Protein AF-A0A662Q3U0-F1 (afdb_monomer)

Structure (mmCIF, N/CA/C/O backbone):
data_AF-A0A662Q3U0-F1
#
_entry.id   AF-A0A662Q3U0-F1
#
loop_
_atom_site.group_PDB
_atom_site.id
_atom_site.type_symbol
_atom_site.label_atom_id
_atom_site.label_alt_id
_atom_site.label_comp_id
_atom_site.label_asym_id
_atom_site.label_entity_id
_atom_site.label_seq_id
_atom_site.pdbx_PDB_ins_code
_atom_site.Cartn_x
_atom_site.Cartn_y
_atom_site.Cartn_z
_atom_site.occupancy
_atom_site.B_iso_or_equiv
_atom_site.auth_seq_id
_atom_site.auth_comp_id
_atom_site.auth_asym_id
_atom_site.auth_atom_id
_atom_site.pdbx_PDB_model_num
ATOM 1 N N . MET A 1 1 ? -2.321 -13.444 2.769 1.00 88.06 1 MET A N 1
ATOM 2 C CA . MET A 1 1 ? -1.306 -12.446 3.189 1.00 88.06 1 MET A CA 1
ATOM 3 C C . MET A 1 1 ? -1.902 -11.300 4.005 1.00 88.06 1 MET A C 1
ATOM 5 O O . MET A 1 1 ? -1.479 -11.155 5.141 1.00 88.06 1 MET A O 1
ATOM 9 N N . LEU A 1 2 ? -2.850 -10.498 3.483 1.00 90.69 2 LEU A N 1
ATOM 10 C CA . LEU A 1 2 ? -3.422 -9.372 4.250 1.00 90.69 2 LEU A CA 1
ATOM 11 C C . LEU A 1 2 ? -4.003 -9.826 5.596 1.00 90.69 2 LEU A C 1
ATOM 13 O O . LEU A 1 2 ? -3.645 -9.254 6.617 1.00 90.69 2 LEU A O 1
ATOM 17 N N . GLN A 1 3 ? -4.827 -10.879 5.586 1.00 92.12 3 GLN A N 1
ATOM 18 C CA . GLN A 1 3 ? -5.415 -11.454 6.797 1.00 92.12 3 GLN A CA 1
ATOM 19 C C . GLN A 1 3 ? -4.360 -11.721 7.881 1.00 92.12 3 GLN A C 1
ATOM 21 O O . GLN A 1 3 ? -4.428 -11.142 8.958 1.00 92.12 3 GLN A O 1
ATOM 26 N N . THR A 1 4 ? -3.331 -12.501 7.544 1.00 93.88 4 THR A N 1
ATOM 27 C CA . THR A 1 4 ? -2.223 -12.839 8.447 1.00 93.88 4 THR A CA 1
ATOM 28 C C . THR A 1 4 ? -1.531 -11.599 9.011 1.00 93.88 4 THR A C 1
ATOM 30 O O . THR A 1 4 ? -1.272 -11.523 10.205 1.00 93.88 4 THR A O 1
ATOM 33 N N . LEU A 1 5 ? -1.246 -10.598 8.172 1.00 94.88 5 LEU A N 1
ATOM 34 C CA . LEU A 1 5 ? -0.568 -9.379 8.620 1.00 94.88 5 LEU A CA 1
ATOM 35 C C . LEU A 1 5 ? -1.458 -8.502 9.511 1.00 94.88 5 LEU A C 1
ATOM 37 O O . LEU A 1 5 ? -0.949 -7.848 10.419 1.00 94.88 5 LEU A O 1
ATOM 41 N N . CYS A 1 6 ? -2.771 -8.475 9.270 1.00 93.06 6 CYS A N 1
ATOM 42 C CA . CYS A 1 6 ? -3.725 -7.796 10.144 1.00 93.06 6 CYS A CA 1
ATOM 43 C C . CYS A 1 6 ? -3.831 -8.490 11.504 1.00 93.06 6 CYS A C 1
ATOM 45 O O . CYS A 1 6 ? -3.759 -7.813 12.526 1.00 93.06 6 CYS A O 1
ATOM 47 N N . GLU A 1 7 ? -3.935 -9.819 11.521 1.00 92.69 7 GLU A N 1
ATOM 48 C CA . GLU A 1 7 ? -3.970 -10.622 12.748 1.00 92.69 7 GLU A CA 1
ATOM 49 C C . GLU A 1 7 ? -2.694 -10.426 13.581 1.00 92.69 7 GLU A C 1
ATOM 51 O O . GLU A 1 7 ? -2.779 -10.096 14.763 1.00 92.69 7 GLU A O 1
ATOM 56 N N . GLU A 1 8 ? -1.510 -10.509 12.962 1.00 93.38 8 GLU A N 1
ATOM 57 C CA . GLU A 1 8 ? -0.225 -10.229 13.625 1.00 93.38 8 GLU A CA 1
ATOM 58 C C . GLU A 1 8 ? -0.145 -8.798 14.182 1.00 93.38 8 GLU A C 1
ATOM 60 O O . GLU A 1 8 ? 0.508 -8.549 15.196 1.00 93.38 8 GLU A O 1
ATOM 65 N N . ALA A 1 9 ? -0.811 -7.847 13.525 1.00 91.75 9 ALA A N 1
ATOM 66 C CA . ALA A 1 9 ? -0.893 -6.465 13.967 1.00 91.75 9 ALA A CA 1
ATOM 67 C C . ALA A 1 9 ? -2.006 -6.200 14.990 1.00 91.75 9 ALA A C 1
ATOM 69 O O . ALA A 1 9 ? -2.175 -5.054 15.412 1.00 91.75 9 ALA A O 1
ATOM 70 N N . GLY A 1 10 ? -2.784 -7.211 15.384 1.00 92.31 10 GLY A N 1
ATOM 71 C CA . GLY A 1 10 ? -3.954 -7.023 16.240 1.00 92.31 10 GLY A CA 1
ATOM 72 C C . GLY A 1 10 ? -4.970 -6.047 15.637 1.00 92.31 10 GLY A C 1
ATOM 73 O O . GLY A 1 10 ? -5.631 -5.317 16.375 1.00 92.31 10 GLY A O 1
ATOM 74 N N . LEU A 1 11 ? -5.040 -5.967 14.304 1.00 92.94 11 LEU A N 1
ATOM 75 C CA . LEU A 1 11 ? -6.007 -5.167 13.558 1.00 92.94 11 LEU A CA 1
ATOM 76 C C . LEU A 1 11 ? -7.244 -6.033 13.268 1.00 92.94 11 LEU A C 1
ATOM 78 O O . LEU A 1 11 ? -7.131 -6.983 12.490 1.00 92.94 11 LEU A O 1
ATOM 82 N N . PRO A 1 12 ? -8.416 -5.715 13.848 1.00 91.31 12 PRO A N 1
ATOM 83 C CA . PRO A 1 12 ? -9.635 -6.488 13.627 1.00 91.31 12 PRO A CA 1
ATOM 84 C C . PRO A 1 12 ? -10.109 -6.344 12.174 1.00 91.31 12 PRO A C 1
ATOM 86 O O . PRO A 1 12 ? -10.496 -5.257 11.738 1.00 91.31 12 PRO A O 1
ATOM 89 N N . LEU A 1 13 ? -10.034 -7.444 11.417 1.00 89.81 13 LEU A N 1
ATOM 90 C CA . LEU A 1 13 ? -10.350 -7.501 9.984 1.00 89.81 13 LEU A CA 1
ATOM 91 C C . LEU A 1 13 ? -11.810 -7.160 9.683 1.00 89.81 13 LEU A C 1
ATOM 93 O O . LEU A 1 13 ? -12.085 -6.415 8.745 1.00 89.81 13 LEU A O 1
ATOM 97 N N . ASP A 1 14 ? -12.720 -7.664 10.511 1.00 92.00 14 ASP A N 1
ATOM 98 C CA . ASP A 1 14 ? -14.167 -7.452 10.436 1.00 92.00 14 ASP A CA 1
ATOM 99 C C . ASP A 1 14 ? -14.563 -5.974 10.577 1.00 92.00 14 ASP A C 1
ATOM 101 O O . ASP A 1 14 ? -15.621 -5.568 10.106 1.00 92.00 14 ASP A O 1
ATOM 105 N N . LYS A 1 15 ? -13.688 -5.151 11.166 1.00 93.56 15 LYS A N 1
ATOM 106 C CA . LYS A 1 15 ? -13.907 -3.716 11.381 1.00 93.56 15 LYS A CA 1
ATOM 107 C C . LYS A 1 15 ? -13.204 -2.802 10.382 1.00 93.56 15 LYS A C 1
ATOM 109 O O . LYS A 1 15 ? -13.423 -1.588 10.399 1.00 93.56 15 LYS A O 1
ATOM 114 N N . LEU A 1 16 ? -12.358 -3.340 9.500 1.00 91.62 16 LEU A N 1
ATOM 115 C CA . LEU A 1 16 ? -11.556 -2.510 8.597 1.00 91.62 16 LEU A CA 1
ATOM 116 C C . LEU A 1 16 ? -12.409 -1.655 7.663 1.00 91.62 16 LEU A C 1
ATOM 118 O O . LEU A 1 16 ? -12.071 -0.493 7.435 1.00 91.62 16 LEU A O 1
ATOM 122 N N . GLU A 1 17 ? -13.509 -2.199 7.142 1.00 93.75 17 GLU A N 1
ATOM 123 C CA . GLU A 1 17 ? -14.420 -1.439 6.286 1.00 93.75 17 GLU A CA 1
ATOM 124 C C . GLU A 1 17 ? -15.062 -0.279 7.047 1.00 93.75 17 GLU A C 1
ATOM 126 O O . GLU A 1 17 ? -15.026 0.864 6.582 1.00 93.75 17 GLU A O 1
ATOM 131 N N . ASP A 1 18 ? -15.586 -0.536 8.244 1.00 94.88 18 ASP A N 1
ATOM 132 C CA . ASP A 1 18 ? -16.241 0.496 9.044 1.00 94.88 18 ASP A CA 1
ATOM 133 C C . ASP A 1 18 ? -15.286 1.648 9.361 1.00 94.88 18 ASP A C 1
ATOM 135 O O . ASP A 1 18 ? -15.656 2.819 9.214 1.00 94.88 18 ASP A O 1
ATOM 139 N N . TYR A 1 19 ? -14.027 1.339 9.679 1.00 94.25 19 TYR A N 1
ATOM 140 C CA . TYR A 1 19 ? -12.995 2.350 9.899 1.00 94.25 19 TYR A CA 1
ATOM 141 C C . TYR A 1 19 ? -12.606 3.078 8.6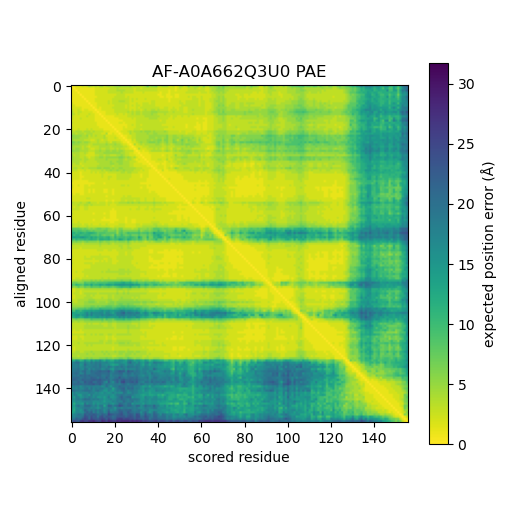10 1.00 94.25 19 TYR A C 1
ATOM 143 O O . TYR A 1 19 ? -12.525 4.309 8.586 1.00 94.25 19 TYR A O 1
ATOM 151 N N . ALA A 1 20 ? -12.388 2.350 7.512 1.00 92.19 20 ALA A N 1
ATOM 152 C CA . ALA A 1 20 ? -12.010 2.927 6.225 1.00 92.19 20 ALA A CA 1
ATOM 153 C C . ALA A 1 20 ? -13.046 3.948 5.741 1.00 92.19 20 ALA A C 1
ATOM 155 O O . ALA A 1 20 ? -12.701 5.053 5.300 1.00 92.19 20 ALA A O 1
ATOM 156 N N . PHE A 1 21 ? -14.326 3.595 5.840 1.00 93.31 21 PHE A N 1
ATOM 157 C CA . PHE A 1 21 ? -15.437 4.419 5.378 1.00 93.31 21 PHE A CA 1
ATOM 158 C C . PHE A 1 21 ? -15.941 5.413 6.431 1.00 93.31 21 PHE A C 1
ATOM 160 O O . PHE A 1 21 ? -16.743 6.278 6.087 1.00 93.31 21 PHE A O 1
ATOM 167 N N . GLY A 1 22 ? -15.407 5.375 7.655 1.00 89.88 22 GLY A N 1
ATOM 168 C CA . GLY A 1 22 ? -15.759 6.303 8.731 1.00 89.88 22 GLY A CA 1
ATOM 169 C C . GLY A 1 22 ? -17.144 6.054 9.329 1.00 89.88 22 GLY A C 1
ATOM 170 O O . GLY A 1 22 ? -17.725 6.979 9.890 1.00 89.88 22 GLY A O 1
ATOM 171 N N . ARG A 1 23 ? -17.672 4.832 9.190 1.00 92.50 23 ARG A N 1
ATOM 172 C CA . ARG A 1 23 ? -18.905 4.387 9.858 1.00 92.50 23 ARG A CA 1
ATOM 173 C C . ARG A 1 23 ? -18.671 4.225 11.358 1.00 92.50 23 ARG A C 1
ATOM 175 O O . ARG A 1 23 ? -19.520 4.597 12.157 1.00 92.50 23 ARG A O 1
ATOM 182 N N . GLU A 1 24 ? -17.480 3.754 11.720 1.00 90.44 24 GLU A N 1
ATOM 183 C CA . GLU A 1 24 ? -16.994 3.692 13.094 1.00 90.44 24 GLU A CA 1
ATOM 184 C C . GLU A 1 24 ? -15.652 4.419 13.211 1.00 90.44 24 GLU A C 1
ATOM 186 O O . GLU A 1 24 ? -14.852 4.487 12.272 1.00 90.44 24 GLU A O 1
ATOM 191 N N . LYS A 1 25 ? -15.382 4.970 14.394 1.00 87.25 25 LYS A N 1
ATOM 192 C CA . LYS A 1 25 ? -14.067 5.523 14.713 1.00 87.25 25 LYS A CA 1
ATOM 193 C C . LYS A 1 25 ? -13.201 4.403 15.271 1.00 87.25 25 LYS A C 1
ATOM 195 O O . LYS A 1 25 ? -13.568 3.839 16.294 1.00 87.25 25 LYS A O 1
ATOM 200 N N . ASN A 1 26 ? -12.029 4.159 14.684 1.00 90.00 26 ASN A N 1
ATOM 201 C CA . ASN A 1 26 ? -11.050 3.275 15.313 1.00 90.00 26 ASN A CA 1
ATOM 202 C C . ASN A 1 26 ? -10.561 3.917 16.633 1.00 90.00 26 ASN A C 1
ATOM 204 O O . ASN A 1 26 ? -9.961 5.001 16.589 1.00 90.00 26 ASN A O 1
ATOM 208 N N . PRO A 1 27 ? -10.834 3.309 17.805 1.00 86.56 27 PRO A N 1
ATOM 209 C CA . PRO A 1 27 ? -10.424 3.868 19.090 1.00 86.56 27 PRO A CA 1
ATOM 210 C C . PRO A 1 27 ? -8.917 3.711 19.345 1.00 86.56 27 PRO A C 1
ATOM 212 O O . PRO A 1 27 ? -8.362 4.445 20.164 1.00 86.56 27 PRO A O 1
ATOM 215 N N . ILE A 1 28 ? -8.249 2.793 18.640 1.00 88.62 28 ILE A N 1
ATOM 216 C CA . ILE A 1 28 ? -6.840 2.449 18.830 1.00 88.62 28 ILE A CA 1
ATOM 217 C C . ILE A 1 28 ? -5.996 3.101 17.734 1.00 88.62 28 ILE A C 1
ATOM 219 O O . ILE A 1 28 ? -6.288 3.017 16.541 1.00 88.62 28 ILE A O 1
ATOM 223 N N . ARG A 1 29 ? -4.894 3.737 18.141 1.00 87.69 29 ARG A N 1
ATOM 224 C CA . ARG A 1 29 ? -3.867 4.206 17.207 1.00 87.69 29 ARG A CA 1
ATOM 225 C C . ARG A 1 29 ? -2.836 3.116 16.980 1.00 87.69 29 ARG A C 1
ATOM 227 O O . ARG A 1 29 ? -2.066 2.786 17.878 1.00 87.69 29 ARG A O 1
ATOM 234 N N . TYR A 1 30 ? -2.747 2.640 15.746 1.00 88.81 30 TYR A N 1
ATOM 235 C CA . TYR A 1 30 ? -1.746 1.660 15.328 1.00 88.81 30 TYR A CA 1
ATOM 236 C C . TYR A 1 30 ? -0.464 2.364 14.867 1.00 88.81 30 TYR A C 1
ATOM 238 O O . TYR A 1 30 ? 0.037 2.156 13.762 1.00 88.81 30 TYR A O 1
ATOM 246 N N . GLU A 1 31 ? 0.072 3.245 15.718 1.00 83.38 31 GLU A N 1
ATOM 247 C CA . GLU A 1 31 ? 1.197 4.112 15.349 1.00 83.38 31 GLU A CA 1
ATOM 248 C C . GLU A 1 31 ? 2.494 3.360 15.094 1.00 83.38 31 GLU A C 1
ATOM 250 O O . GLU A 1 31 ? 3.306 3.751 14.249 1.00 83.38 31 GLU A O 1
ATOM 255 N N . TRP A 1 32 ? 2.663 2.236 15.776 1.00 85.75 32 TRP A N 1
ATOM 256 C CA . TRP A 1 32 ? 3.797 1.360 15.567 1.00 85.75 32 TRP A CA 1
ATOM 257 C C . TRP A 1 32 ? 3.814 0.788 14.139 1.00 85.75 32 TRP A C 1
ATOM 259 O O . TRP A 1 32 ? 4.900 0.706 13.571 1.00 85.75 32 TRP A O 1
ATOM 269 N N . VAL A 1 33 ? 2.656 0.488 13.522 1.00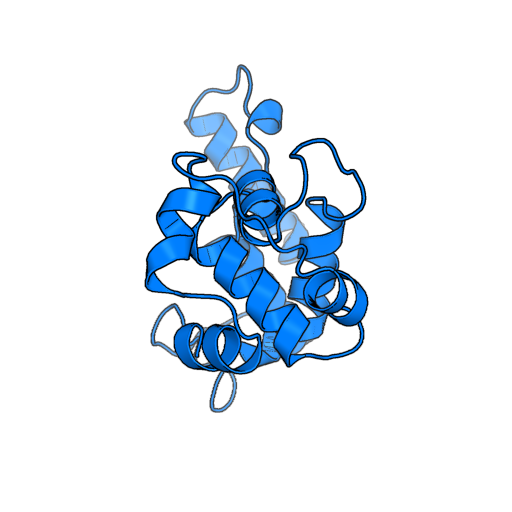 87.81 33 VAL A N 1
ATOM 270 C CA . VAL A 1 33 ? 2.575 0.009 12.125 1.00 87.81 33 VAL A CA 1
ATOM 271 C C . VAL A 1 33 ? 3.182 1.061 11.208 1.00 87.81 33 VAL A C 1
ATOM 273 O O . VAL A 1 33 ? 4.108 0.793 10.448 1.00 87.81 33 VAL A O 1
ATOM 276 N N . ALA A 1 34 ? 2.716 2.298 11.345 1.00 83.12 34 ALA A N 1
ATOM 277 C CA . ALA A 1 34 ? 3.113 3.381 10.464 1.00 83.12 34 ALA A CA 1
ATOM 278 C C . ALA A 1 34 ? 4.558 3.859 10.708 1.00 83.12 34 ALA A C 1
ATOM 280 O O . ALA A 1 34 ? 5.256 4.256 9.775 1.00 83.12 34 ALA A O 1
ATOM 281 N N . THR A 1 35 ? 5.030 3.801 11.956 1.00 85.56 35 THR A N 1
ATOM 282 C CA . THR A 1 35 ? 6.403 4.180 12.329 1.00 85.56 35 THR A CA 1
ATOM 283 C C . THR A 1 35 ? 7.424 3.133 11.889 1.00 85.56 35 THR A C 1
ATOM 285 O O . THR A 1 35 ? 8.520 3.487 11.451 1.00 85.56 35 THR A O 1
ATOM 288 N N . LYS A 1 36 ? 7.069 1.845 11.967 1.00 91.12 36 LYS A N 1
ATOM 289 C CA . LYS A 1 36 ? 7.951 0.734 11.591 1.00 91.12 36 LYS A CA 1
ATOM 290 C C . LYS A 1 36 ? 7.900 0.392 10.110 1.00 91.12 36 LYS A C 1
ATOM 292 O O . LYS A 1 36 ? 8.837 -0.232 9.633 1.00 91.12 36 LYS A O 1
ATOM 297 N N . ALA A 1 37 ? 6.893 0.853 9.368 1.00 91.81 37 ALA A N 1
ATOM 298 C CA . ALA A 1 37 ? 6.683 0.486 7.969 1.00 91.81 37 ALA A CA 1
ATOM 299 C C . ALA A 1 37 ? 7.911 0.640 7.058 1.00 91.81 37 ALA A C 1
ATOM 301 O O . ALA A 1 37 ? 8.072 -0.174 6.168 1.00 91.81 37 ALA A O 1
ATOM 302 N N . LYS A 1 38 ? 8.792 1.630 7.276 1.00 91.38 38 LYS A N 1
ATOM 303 C CA . LYS A 1 38 ? 10.031 1.803 6.481 1.00 91.38 38 LYS A CA 1
ATOM 304 C C . LYS A 1 38 ? 11.188 0.878 6.882 1.00 91.38 38 LYS A C 1
ATOM 306 O O . LYS A 1 38 ? 12.193 0.810 6.182 1.00 91.38 38 LYS A O 1
ATOM 311 N N . ARG A 1 39 ? 11.118 0.262 8.061 1.00 92.62 39 ARG A N 1
ATOM 312 C CA . ARG A 1 39 ? 12.202 -0.541 8.655 1.00 92.62 39 ARG A CA 1
ATOM 313 C C . AR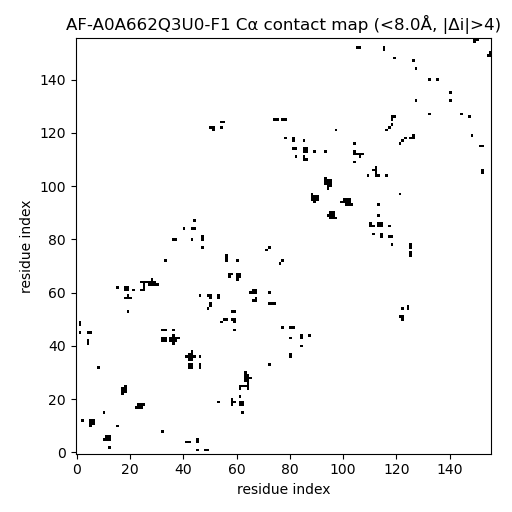G A 1 39 ? 11.841 -2.019 8.725 1.00 92.62 39 ARG A C 1
ATOM 315 O O . ARG A 1 39 ? 12.723 -2.862 8.637 1.00 92.62 39 ARG A O 1
ATOM 322 N N . GLU A 1 40 ? 10.558 -2.329 8.852 1.00 95.31 40 GLU A N 1
ATOM 323 C CA . GLU A 1 40 ? 10.039 -3.681 8.990 1.00 95.31 40 GLU A CA 1
ATOM 324 C C . GLU A 1 40 ? 9.082 -3.987 7.833 1.00 95.31 40 GLU A C 1
ATOM 326 O O . GLU A 1 40 ? 8.050 -3.336 7.646 1.00 95.31 40 GLU A O 1
ATOM 331 N N . TRP A 1 41 ? 9.442 -4.997 7.038 1.00 95.38 41 TRP A N 1
ATOM 332 C CA . TRP A 1 41 ? 8.741 -5.303 5.792 1.00 95.38 41 TRP A CA 1
ATOM 333 C C . TRP A 1 41 ? 7.280 -5.694 6.015 1.00 95.38 41 TRP A C 1
ATOM 335 O O . TRP A 1 41 ? 6.444 -5.353 5.188 1.00 95.38 41 TRP A O 1
ATOM 345 N N . LYS A 1 42 ? 6.947 -6.369 7.125 1.00 96.44 42 LYS A N 1
ATOM 346 C CA . LYS A 1 42 ? 5.576 -6.811 7.420 1.00 96.44 42 LYS A CA 1
ATOM 347 C C . LYS A 1 42 ? 4.619 -5.627 7.514 1.00 96.44 42 LYS A C 1
ATOM 349 O O . LYS A 1 42 ? 3.551 -5.644 6.917 1.00 96.44 42 LYS A O 1
ATOM 354 N N . GLN A 1 43 ? 5.031 -4.569 8.202 1.00 95.56 43 GLN A N 1
ATOM 355 C CA . GLN A 1 43 ? 4.255 -3.350 8.392 1.00 95.56 43 GLN A CA 1
ATOM 356 C C . GLN A 1 43 ? 4.222 -2.520 7.108 1.00 95.56 43 GLN A C 1
ATOM 358 O O . GLN A 1 43 ? 3.175 -1.972 6.771 1.00 95.56 43 GLN A O 1
ATOM 363 N N . GLY A 1 44 ? 5.330 -2.470 6.361 1.00 95.69 44 GLY A N 1
ATOM 364 C CA . GLY A 1 44 ? 5.363 -1.842 5.038 1.00 95.69 44 GLY A CA 1
ATOM 365 C C . GLY A 1 44 ? 4.390 -2.506 4.060 1.00 95.69 44 GLY A C 1
ATOM 366 O O . GLY A 1 44 ? 3.536 -1.834 3.481 1.00 95.69 44 GLY A O 1
ATOM 367 N N . VAL A 1 45 ? 4.454 -3.834 3.941 1.00 97.25 45 VAL A N 1
ATOM 368 C CA . VAL A 1 45 ? 3.558 -4.644 3.102 1.00 97.25 45 VAL A CA 1
ATOM 369 C C . VAL A 1 45 ? 2.114 -4.553 3.585 1.00 97.25 45 VAL A C 1
ATOM 371 O O . VAL A 1 45 ? 1.223 -4.387 2.759 1.00 97.25 45 VAL A O 1
ATOM 374 N N . LEU A 1 46 ? 1.862 -4.577 4.896 1.00 97.19 46 LEU A N 1
ATOM 375 C CA . LEU A 1 46 ? 0.525 -4.370 5.455 1.00 97.19 46 LEU A CA 1
ATOM 376 C C . LEU A 1 46 ? -0.057 -3.021 5.018 1.00 97.19 46 LEU A C 1
ATOM 378 O O . LEU A 1 46 ? -1.176 -2.976 4.516 1.00 97.19 46 LEU A O 1
ATOM 382 N N . MET A 1 47 ? 0.699 -1.926 5.148 1.00 95.75 47 MET A N 1
ATOM 383 C CA . MET A 1 47 ? 0.239 -0.606 4.708 1.00 95.75 47 MET A CA 1
ATOM 384 C C . MET A 1 47 ? -0.063 -0.570 3.207 1.00 95.75 47 MET A C 1
ATOM 386 O O . MET A 1 47 ? -1.067 0.018 2.804 1.00 95.75 47 MET A O 1
ATOM 390 N N . LEU A 1 48 ? 0.777 -1.203 2.385 1.00 97.44 48 LEU A N 1
ATOM 391 C CA . LEU A 1 48 ? 0.558 -1.304 0.943 1.00 97.44 48 LEU A CA 1
ATOM 392 C C . LEU A 1 48 ? -0.682 -2.143 0.620 1.00 97.44 48 LEU A C 1
ATOM 394 O O . LEU A 1 48 ? -1.505 -1.708 -0.170 1.00 97.44 48 LEU A O 1
ATOM 398 N N . LEU A 1 49 ? -0.896 -3.283 1.273 1.00 97.00 49 LEU A N 1
ATOM 399 C CA . LEU A 1 49 ? -2.107 -4.081 1.070 1.00 97.00 49 LEU A CA 1
ATOM 400 C C . LEU A 1 49 ? -3.363 -3.317 1.493 1.00 97.00 49 LEU A C 1
ATOM 402 O O . LEU A 1 49 ? -4.323 -3.266 0.733 1.00 97.00 49 LEU A O 1
ATOM 406 N N . LEU A 1 50 ? -3.350 -2.639 2.643 1.00 95.88 50 LEU A N 1
ATOM 407 C CA . LEU A 1 50 ? -4.460 -1.763 3.033 1.00 95.88 50 LEU A CA 1
ATOM 408 C C . LEU A 1 50 ? -4.707 -0.678 1.972 1.00 95.88 50 LEU A C 1
ATOM 410 O O . LEU A 1 50 ? -5.852 -0.375 1.643 1.00 95.88 50 LEU A O 1
ATOM 414 N N . LEU A 1 51 ? -3.650 -0.105 1.392 1.00 95.75 51 LEU A N 1
ATOM 415 C CA . LEU A 1 51 ? -3.800 0.853 0.301 1.00 95.75 51 LEU A CA 1
ATOM 416 C C . LEU A 1 51 ? -4.375 0.216 -0.972 1.00 95.75 51 LEU A C 1
ATOM 418 O O . LEU A 1 51 ? -5.171 0.873 -1.637 1.00 95.75 51 LEU A O 1
ATOM 422 N N . TYR A 1 52 ? -3.992 -1.014 -1.309 1.00 95.38 52 TYR A N 1
ATOM 423 C CA . TYR A 1 52 ? -4.515 -1.751 -2.461 1.00 95.38 52 TYR A CA 1
ATOM 424 C C . TYR A 1 52 ? -6.024 -1.989 -2.323 1.00 95.38 52 TYR A C 1
ATOM 426 O O . TYR A 1 52 ? -6.790 -1.590 -3.192 1.00 95.38 52 TYR A O 1
ATOM 434 N N . PHE A 1 53 ? -6.467 -2.541 -1.189 1.00 93.19 53 PHE A N 1
ATOM 435 C CA . PHE A 1 53 ? -7.880 -2.872 -0.972 1.00 93.19 53 PHE A CA 1
ATOM 436 C C . PHE A 1 53 ? -8.776 -1.639 -0.811 1.00 93.19 53 PHE A C 1
ATOM 438 O O . PHE A 1 53 ? -9.911 -1.629 -1.282 1.00 93.19 53 PHE A O 1
ATOM 445 N N . PHE A 1 54 ? -8.289 -0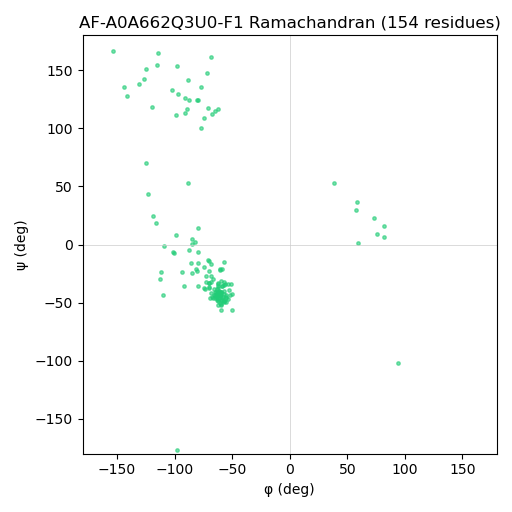.583 -0.152 1.00 93.25 54 PHE A N 1
ATOM 446 C CA . PHE A 1 54 ? -9.109 0.597 0.134 1.00 93.25 54 PHE A CA 1
ATOM 447 C C . PHE A 1 54 ? -8.869 1.769 -0.822 1.00 93.25 54 PHE A C 1
ATOM 449 O O . PHE A 1 54 ? -9.599 2.761 -0.745 1.00 93.25 54 PHE A O 1
ATOM 456 N N . ASP A 1 55 ? -7.876 1.690 -1.710 1.00 90.12 55 ASP A N 1
ATOM 457 C CA . ASP A 1 55 ? -7.590 2.617 -2.821 1.00 90.12 55 ASP A CA 1
ATOM 458 C C . ASP A 1 55 ? -7.312 4.088 -2.421 1.00 90.12 55 ASP A C 1
ATOM 460 O O . ASP A 1 55 ? -7.067 4.971 -3.241 1.00 90.12 55 ASP A O 1
ATOM 464 N N . LYS A 1 56 ? -7.324 4.422 -1.125 1.00 89.38 56 LYS A N 1
ATOM 465 C CA . LYS A 1 56 ? -7.118 5.800 -0.659 1.00 89.38 56 LYS A CA 1
ATOM 466 C C . LYS A 1 56 ? -6.282 5.859 0.598 1.00 89.38 56 LYS A C 1
ATOM 468 O O . LYS A 1 56 ? -6.663 5.344 1.644 1.00 89.38 56 LYS A O 1
ATOM 473 N N . VAL A 1 57 ? -5.234 6.673 0.530 1.00 90.94 57 VAL A N 1
ATOM 474 C CA . VAL A 1 57 ? -4.371 7.030 1.662 1.00 90.94 57 VAL A CA 1
ATOM 475 C C . VAL A 1 57 ? -5.173 7.504 2.883 1.00 90.94 57 VAL A C 1
ATOM 477 O O . VAL A 1 57 ? -4.886 7.091 4.000 1.00 90.94 57 VAL A O 1
ATOM 480 N N . ALA A 1 58 ? -6.209 8.329 2.689 1.00 90.81 58 ALA A N 1
ATOM 481 C CA . ALA A 1 58 ? -7.060 8.791 3.791 1.00 90.81 58 ALA A CA 1
ATOM 482 C C . ALA A 1 58 ? -7.791 7.635 4.500 1.00 90.81 58 ALA A C 1
ATOM 484 O O . ALA A 1 58 ? -7.884 7.628 5.721 1.00 90.81 58 ALA A O 1
ATOM 485 N N . ARG A 1 59 ? -8.244 6.618 3.757 1.00 93.25 59 ARG A N 1
ATOM 486 C CA . ARG A 1 59 ? -8.903 5.442 4.344 1.00 93.25 59 ARG A CA 1
ATOM 487 C C . ARG A 1 59 ? -7.918 4.602 5.149 1.00 93.25 59 ARG A C 1
ATOM 489 O O . ARG A 1 59 ? -8.232 4.225 6.271 1.00 93.25 59 ARG A O 1
ATOM 496 N N . VAL A 1 60 ? -6.704 4.406 4.629 1.00 93.75 60 VAL A N 1
ATOM 497 C CA . VAL A 1 60 ? -5.626 3.733 5.374 1.00 93.75 60 VAL A CA 1
ATOM 498 C C . VAL A 1 60 ? -5.304 4.485 6.669 1.00 93.75 60 VAL A C 1
ATOM 500 O O . VAL A 1 60 ? -5.160 3.867 7.718 1.00 93.75 60 VAL A O 1
ATOM 503 N N . LYS A 1 61 ? -5.268 5.825 6.647 1.00 92.31 61 LYS A N 1
ATOM 504 C CA . LYS A 1 61 ? -5.091 6.628 7.870 1.00 92.31 61 LYS A CA 1
ATOM 505 C C . LYS A 1 61 ? -6.199 6.368 8.892 1.00 92.31 61 LYS A C 1
ATOM 507 O O . LYS A 1 61 ? -5.879 6.141 10.055 1.00 92.31 61 LYS A O 1
ATOM 512 N N . ARG A 1 62 ? -7.469 6.351 8.477 1.00 92.19 62 ARG A N 1
ATOM 513 C CA . ARG A 1 62 ? -8.592 6.072 9.390 1.00 92.19 62 ARG A CA 1
ATOM 514 C C . ARG A 1 62 ? -8.532 4.670 9.976 1.00 92.19 62 ARG A C 1
ATOM 516 O O . ARG A 1 62 ? -8.701 4.531 11.183 1.00 92.19 62 ARG A O 1
ATOM 523 N N . ILE A 1 63 ? -8.221 3.667 9.150 1.00 94.00 63 ILE A N 1
ATOM 524 C CA . ILE A 1 63 ? -7.979 2.289 9.601 1.00 94.00 63 ILE A CA 1
ATOM 525 C C . ILE A 1 63 ? -6.925 2.259 10.707 1.00 94.00 63 ILE A C 1
ATOM 527 O O . ILE A 1 63 ? -7.088 1.531 11.672 1.00 94.00 63 ILE A O 1
ATOM 531 N N . LEU A 1 64 ? -5.874 3.072 10.614 1.00 92.94 64 LEU A N 1
ATOM 532 C CA . LEU A 1 64 ? -4.806 3.133 11.615 1.00 92.94 64 LEU A CA 1
ATOM 533 C C . LEU A 1 64 ? -5.116 4.062 12.813 1.00 92.94 64 LEU A C 1
ATOM 535 O O . LEU A 1 64 ? -4.251 4.264 13.668 1.00 92.94 64 LEU A O 1
ATOM 539 N N . GLY A 1 65 ? -6.322 4.638 12.891 1.00 91.19 65 GLY A N 1
ATOM 540 C CA . GLY A 1 65 ? -6.747 5.536 13.975 1.00 91.19 65 GLY A CA 1
ATOM 541 C C . GLY A 1 65 ? -6.281 6.991 13.823 1.00 91.19 65 GLY A C 1
ATOM 542 O O . GLY A 1 65 ? -6.315 7.773 14.781 1.00 91.19 65 GLY A O 1
ATOM 543 N N . TYR A 1 66 ? -5.835 7.383 12.628 1.00 88.31 66 TYR A N 1
ATOM 544 C CA . TYR A 1 66 ? -5.348 8.725 12.321 1.00 88.31 66 TYR A CA 1
ATOM 545 C C . TYR A 1 66 ? -6.402 9.614 11.661 1.00 88.31 66 TYR A C 1
ATOM 547 O O . TYR A 1 66 ? -7.286 9.151 10.943 1.00 88.31 66 TYR A O 1
ATOM 555 N N . LYS A 1 67 ? -6.257 10.933 11.852 1.00 80.50 67 LYS A N 1
ATOM 556 C CA . LYS A 1 67 ? -7.026 11.932 11.098 1.00 80.50 67 LYS A CA 1
ATOM 557 C C . LYS A 1 67 ? -6.533 12.005 9.648 1.00 80.50 67 LYS A C 1
ATOM 559 O O . LYS A 1 67 ? -5.334 11.896 9.383 1.00 80.50 67 LYS A O 1
ATOM 564 N N . ASP A 1 68 ? -7.448 12.293 8.725 1.00 75.19 68 ASP A N 1
ATOM 565 C CA . ASP A 1 68 ? -7.166 12.386 7.284 1.00 75.19 68 ASP A CA 1
ATOM 566 C C . ASP A 1 68 ? -6.055 13.403 6.950 1.00 75.19 68 ASP A C 1
ATOM 568 O O . ASP A 1 68 ? -5.246 13.183 6.041 1.00 75.19 68 ASP A O 1
ATOM 572 N N . ASN A 1 69 ? -5.983 14.493 7.722 1.00 70.69 69 ASN A N 1
ATOM 573 C CA . ASN A 1 69 ? -5.091 15.630 7.501 1.00 70.69 69 ASN A CA 1
ATOM 574 C C . ASN A 1 69 ? -3.657 15.446 8.028 1.00 70.69 69 ASN A C 1
ATOM 576 O O . ASN A 1 69 ? -2.857 16.368 7.904 1.00 70.69 69 ASN A O 1
ATOM 580 N N . ILE A 1 70 ? -3.298 14.285 8.589 1.00 73.94 70 ILE A N 1
ATOM 581 C CA . ILE A 1 70 ? -1.926 14.046 9.064 1.00 73.94 70 ILE A CA 1
ATOM 582 C C . ILE A 1 70 ? -0.975 13.910 7.859 1.00 73.94 70 ILE A C 1
ATOM 584 O O . ILE A 1 70 ? -1.133 12.956 7.092 1.00 73.94 70 ILE A O 1
ATOM 588 N N . PRO A 1 71 ? 0.032 14.787 7.669 1.00 68.69 71 PRO A N 1
ATOM 589 C CA . PRO A 1 71 ? 0.861 14.791 6.453 1.00 68.69 71 PRO A CA 1
ATOM 590 C C . PRO A 1 71 ? 1.804 13.588 6.323 1.00 68.69 71 PRO A C 1
ATOM 592 O O . PRO A 1 71 ? 2.200 13.232 5.222 1.00 68.69 71 PRO A O 1
ATOM 595 N N . ARG A 1 72 ? 2.143 12.941 7.445 1.00 75.88 72 ARG A N 1
ATOM 596 C CA . ARG A 1 72 ? 3.225 11.946 7.568 1.00 75.88 72 ARG A CA 1
ATOM 597 C C . ARG A 1 72 ? 3.094 10.715 6.652 1.00 75.88 72 ARG A C 1
ATOM 599 O O . ARG A 1 72 ? 4.099 10.065 6.384 1.00 75.88 72 ARG A O 1
ATOM 606 N N . TYR A 1 73 ? 1.886 10.412 6.173 1.00 83.56 73 TYR A N 1
ATOM 607 C CA . TYR A 1 73 ? 1.579 9.245 5.336 1.00 83.56 73 TYR A CA 1
ATOM 608 C C . TYR A 1 73 ? 0.898 9.700 4.046 1.00 83.56 73 TYR A C 1
ATOM 610 O O . TYR A 1 73 ? -0.312 9.562 3.893 1.00 83.56 73 TYR A O 1
ATOM 618 N N . ASP A 1 74 ? 1.644 10.352 3.164 1.00 87.12 74 ASP A N 1
ATOM 619 C CA . ASP A 1 74 ? 1.158 10.863 1.883 1.00 87.12 74 ASP A CA 1
ATOM 620 C C . ASP A 1 74 ? 1.478 9.908 0.717 1.00 87.12 74 ASP A C 1
ATOM 622 O O . ASP A 1 74 ? 2.029 8.824 0.899 1.00 87.12 74 ASP A O 1
ATOM 626 N N . ARG A 1 75 ? 1.132 10.299 -0.516 1.00 88.75 75 ARG A N 1
ATOM 627 C CA . ARG A 1 75 ? 1.419 9.481 -1.709 1.00 88.75 75 ARG A CA 1
ATOM 628 C C . ARG A 1 75 ? 2.914 9.202 -1.881 1.00 88.75 75 ARG A C 1
ATOM 630 O O . ARG A 1 75 ? 3.265 8.111 -2.320 1.00 88.75 75 ARG A O 1
ATOM 637 N N . LYS A 1 76 ? 3.791 10.151 -1.533 1.00 88.62 76 LYS A N 1
ATOM 638 C CA . LYS A 1 76 ? 5.239 9.948 -1.632 1.00 88.62 76 LYS A CA 1
ATOM 639 C C . LYS A 1 76 ? 5.687 8.849 -0.673 1.00 88.62 76 LYS A C 1
ATOM 641 O O . LYS A 1 76 ? 6.395 7.948 -1.101 1.00 88.62 76 LYS A O 1
ATOM 646 N N . PHE A 1 77 ? 5.225 8.883 0.575 1.00 91.75 77 PHE A N 1
ATOM 647 C CA . PHE A 1 77 ? 5.518 7.844 1.559 1.00 91.75 77 PHE A CA 1
ATOM 648 C C . PHE A 1 77 ? 5.155 6.442 1.045 1.00 91.75 77 PHE A C 1
ATOM 650 O O . PHE A 1 77 ? 5.975 5.532 1.134 1.00 91.75 77 PHE A O 1
ATOM 657 N N . PHE A 1 78 ? 3.965 6.270 0.462 1.00 94.44 78 PHE A N 1
ATOM 658 C CA . PHE A 1 78 ? 3.551 4.974 -0.086 1.00 94.44 78 PHE A CA 1
ATOM 659 C C . PHE A 1 78 ? 4.320 4.576 -1.352 1.00 94.44 78 PHE A C 1
ATOM 661 O O . PHE A 1 78 ? 4.572 3.391 -1.530 1.00 94.44 78 PHE A O 1
ATOM 668 N N . ARG A 1 79 ? 4.733 5.525 -2.206 1.00 93.56 79 ARG A N 1
ATOM 669 C CA . ARG A 1 79 ? 5.632 5.223 -3.336 1.00 93.56 79 ARG A CA 1
ATOM 670 C C . ARG A 1 79 ? 6.991 4.729 -2.859 1.00 93.56 79 ARG A C 1
ATOM 672 O O . ARG A 1 79 ? 7.464 3.720 -3.363 1.00 93.56 79 ARG A O 1
ATOM 679 N N . ASP A 1 80 ? 7.577 5.407 -1.873 1.00 93.31 80 ASP A N 1
ATOM 680 C CA . ASP A 1 80 ? 8.856 5.004 -1.286 1.00 93.31 80 ASP A CA 1
ATOM 681 C C . ASP A 1 80 ? 8.739 3.590 -0.673 1.00 93.31 80 ASP A C 1
ATOM 683 O O . ASP A 1 80 ? 9.613 2.755 -0.890 1.00 93.31 80 ASP A O 1
ATOM 687 N N . LEU A 1 81 ? 7.636 3.294 0.038 1.00 95.94 81 LEU A N 1
ATOM 688 C CA . LEU A 1 81 ? 7.362 1.947 0.559 1.00 95.94 81 LEU A CA 1
ATOM 689 C C . LEU A 1 81 ? 7.188 0.908 -0.551 1.00 95.94 81 LEU A C 1
ATOM 691 O O . LEU A 1 81 ? 7.704 -0.200 -0.428 1.00 95.94 81 LEU A O 1
ATOM 695 N N . LEU A 1 82 ? 6.438 1.243 -1.605 1.00 96.75 82 LEU A N 1
ATOM 696 C CA . LEU A 1 82 ? 6.170 0.324 -2.706 1.00 96.75 82 LEU A CA 1
ATOM 697 C C . LEU A 1 82 ? 7.453 -0.024 -3.450 1.00 96.75 82 LEU A C 1
ATOM 699 O O . LEU A 1 82 ? 7.642 -1.187 -3.781 1.00 96.75 82 LEU A O 1
ATOM 703 N N . LEU A 1 83 ? 8.332 0.957 -3.670 1.00 94.94 83 LEU A N 1
ATOM 704 C CA . LEU A 1 83 ? 9.662 0.717 -4.221 1.00 94.94 83 LEU A CA 1
ATOM 705 C C . LEU A 1 83 ? 10.433 -0.221 -3.296 1.00 94.94 83 LEU A C 1
ATOM 707 O O . LEU A 1 83 ? 10.789 -1.315 -3.701 1.00 94.94 83 LEU A O 1
ATOM 711 N N . GLN A 1 84 ? 10.573 0.138 -2.020 1.00 96.44 84 GLN A N 1
ATOM 712 C CA . GLN A 1 84 ? 11.358 -0.635 -1.058 1.00 96.44 84 GLN A CA 1
ATOM 713 C C . GLN A 1 84 ? 10.913 -2.102 -0.910 1.00 96.44 84 GLN A C 1
ATOM 715 O O . GLN A 1 84 ? 11.749 -2.974 -0.672 1.00 96.44 84 GLN A O 1
ATOM 720 N N . TYR A 1 85 ? 9.613 -2.388 -1.015 1.00 97.56 85 TYR A N 1
ATOM 721 C CA . TYR A 1 85 ? 9.058 -3.723 -0.772 1.00 97.56 85 TYR A CA 1
ATOM 722 C C . TYR A 1 85 ? 8.422 -4.372 -2.004 1.00 97.56 85 TYR A C 1
ATOM 724 O O . TYR A 1 85 ? 7.668 -5.332 -1.846 1.00 97.56 85 TYR A O 1
ATOM 732 N N . ALA A 1 86 ? 8.740 -3.900 -3.214 1.00 95.75 86 ALA A N 1
ATOM 733 C CA . ALA A 1 86 ? 8.161 -4.410 -4.458 1.00 95.75 86 ALA A CA 1
ATOM 734 C C . ALA A 1 86 ? 8.278 -5.938 -4.584 1.00 95.75 86 ALA A C 1
ATOM 736 O O . ALA A 1 86 ? 7.301 -6.617 -4.896 1.00 95.75 86 ALA A O 1
ATOM 737 N N . ASP A 1 87 ? 9.442 -6.494 -4.243 1.00 95.56 87 ASP A N 1
ATOM 738 C CA . ASP A 1 87 ? 9.715 -7.932 -4.354 1.00 95.56 87 ASP A CA 1
ATOM 739 C C . ASP A 1 87 ? 8.789 -8.807 -3.503 1.00 95.56 87 ASP A C 1
ATOM 741 O O . ASP A 1 87 ? 8.606 -9.981 -3.802 1.00 95.56 87 ASP A O 1
ATOM 745 N N . ARG A 1 88 ? 8.166 -8.258 -2.452 1.00 96.62 88 ARG A N 1
ATOM 746 C CA . ARG A 1 88 ? 7.262 -9.020 -1.573 1.00 96.62 88 ARG A CA 1
ATOM 747 C C . ARG A 1 88 ? 5.943 -9.396 -2.241 1.00 96.62 88 ARG A C 1
ATOM 749 O O . ARG A 1 88 ? 5.226 -10.238 -1.710 1.00 96.62 88 ARG A O 1
ATOM 756 N N . PHE A 1 89 ? 5.633 -8.786 -3.381 1.00 96.44 89 PHE A N 1
ATOM 757 C CA . PHE A 1 89 ? 4.440 -9.075 -4.174 1.00 96.44 89 PHE A CA 1
ATOM 758 C C . PHE A 1 89 ? 4.724 -10.012 -5.351 1.00 96.44 89 PHE A C 1
ATOM 760 O O . PHE A 1 89 ? 3.851 -10.210 -6.196 1.00 96.44 89 PHE A O 1
ATOM 767 N N . PHE A 1 90 ? 5.930 -10.582 -5.418 1.00 95.94 90 PHE A N 1
ATOM 768 C CA . PHE A 1 90 ? 6.314 -11.505 -6.474 1.00 95.94 90 PHE A CA 1
ATOM 769 C C . PHE A 1 90 ? 6.844 -12.823 -5.912 1.00 95.94 90 PHE A C 1
ATOM 771 O O . PHE A 1 90 ? 7.552 -12.851 -4.906 1.00 95.94 90 PHE A O 1
ATOM 778 N N . LEU A 1 91 ? 6.500 -13.916 -6.589 1.00 92.19 91 LEU A N 1
ATOM 779 C CA . LEU A 1 91 ? 6.965 -15.274 -6.308 1.00 92.19 91 LEU A CA 1
ATOM 780 C C . LEU A 1 91 ? 7.807 -15.792 -7.483 1.00 92.19 91 LEU A C 1
ATOM 782 O O . LEU A 1 91 ? 7.653 -15.328 -8.616 1.00 92.19 91 LEU A O 1
ATOM 786 N N . ASP A 1 92 ? 8.711 -16.738 -7.206 1.00 85.31 92 ASP A N 1
ATOM 787 C CA . ASP A 1 92 ? 9.500 -17.498 -8.192 1.00 85.31 92 ASP A CA 1
ATOM 788 C C . ASP A 1 92 ? 9.969 -16.675 -9.406 1.00 85.31 92 ASP A C 1
ATOM 790 O O . ASP A 1 92 ? 9.718 -17.015 -10.568 1.00 85.31 92 ASP A O 1
ATOM 794 N N . GLY A 1 93 ? 10.625 -15.543 -9.133 1.00 85.25 93 GLY A N 1
ATOM 795 C CA . GLY A 1 93 ? 11.034 -14.566 -10.140 1.00 85.25 93 GLY A CA 1
ATOM 796 C C . GLY A 1 93 ? 10.009 -13.445 -10.308 1.00 85.25 93 GLY A C 1
ATOM 797 O O . GLY A 1 93 ? 10.007 -12.497 -9.524 1.00 85.25 93 GLY A O 1
ATOM 798 N N . ASN A 1 94 ? 9.197 -13.512 -11.365 1.00 90.25 94 ASN A N 1
ATOM 799 C CA . ASN A 1 94 ? 8.286 -12.431 -11.768 1.00 90.25 94 ASN A CA 1
ATOM 800 C C . ASN A 1 94 ? 6.806 -12.850 -11.754 1.00 90.25 94 ASN A C 1
ATOM 802 O O . ASN A 1 94 ? 6.000 -12.262 -12.472 1.00 90.25 94 ASN A O 1
ATOM 806 N N . TYR A 1 95 ? 6.430 -13.855 -10.959 1.00 94.75 95 TYR A N 1
ATOM 807 C CA . TYR A 1 95 ? 5.020 -14.195 -10.760 1.00 94.75 95 TYR A CA 1
ATOM 808 C C . TYR A 1 95 ? 4.365 -13.162 -9.843 1.00 94.75 95 TYR A C 1
ATOM 810 O O . TYR A 1 95 ? 4.686 -13.118 -8.659 1.00 94.75 95 TYR A O 1
ATOM 818 N N . CYS A 1 96 ? 3.489 -12.308 -10.369 1.00 95.56 96 CYS A N 1
ATOM 819 C CA . CYS A 1 96 ? 2.815 -11.277 -9.582 1.00 95.56 96 CYS A CA 1
ATOM 820 C C . CYS A 1 96 ? 1.637 -11.885 -8.818 1.00 95.56 96 CYS A C 1
ATOM 822 O O . CYS A 1 96 ? 0.719 -12.429 -9.428 1.00 95.56 96 CYS A O 1
ATOM 824 N N . ILE A 1 97 ? 1.606 -11.731 -7.492 1.00 94.44 97 ILE A N 1
ATOM 825 C CA . ILE A 1 97 ? 0.533 -12.310 -6.664 1.00 94.44 97 ILE A CA 1
ATOM 826 C C . ILE A 1 97 ? -0.841 -11.662 -6.885 1.00 94.44 97 ILE A C 1
ATOM 828 O O . ILE A 1 97 ? -1.847 -12.197 -6.433 1.00 94.44 97 ILE A O 1
ATOM 832 N N . PHE A 1 98 ? -0.882 -10.473 -7.491 1.00 93.88 98 PHE A N 1
ATOM 833 C CA . PHE A 1 98 ? -2.132 -9.766 -7.766 1.00 93.88 98 PHE A CA 1
ATOM 834 C C . PHE A 1 98 ? -2.692 -10.099 -9.147 1.00 93.88 98 PHE A C 1
ATOM 836 O O . PHE A 1 98 ? -3.908 -10.140 -9.300 1.00 93.88 98 PHE A O 1
ATOM 843 N N . CYS A 1 99 ? -1.824 -10.299 -10.144 1.00 93.56 99 CYS A N 1
ATOM 844 C CA . CYS A 1 99 ? -2.243 -10.731 -11.478 1.00 93.56 99 CYS A CA 1
ATOM 845 C C . CYS A 1 99 ? -2.469 -12.241 -11.563 1.00 93.56 99 CYS A C 1
ATOM 847 O O . CYS A 1 99 ? -3.160 -12.682 -12.471 1.00 93.56 99 CYS A O 1
ATOM 849 N N . ASP A 1 100 ? -1.880 -13.008 -10.641 1.00 93.75 100 ASP A N 1
ATOM 850 C CA . ASP A 1 100 ? -1.865 -14.472 -10.678 1.00 93.75 100 ASP A CA 1
ATOM 851 C C . ASP A 1 100 ? -1.215 -15.032 -11.962 1.00 93.75 100 ASP A C 1
ATOM 853 O O . ASP A 1 100 ? -1.629 -16.039 -12.525 1.00 93.75 100 ASP A O 1
ATOM 857 N N . GLU A 1 101 ? -0.173 -14.351 -12.450 1.00 93.50 101 GLU A N 1
ATOM 858 C CA . GLU A 1 101 ? 0.573 -14.739 -13.652 1.00 93.50 101 GLU A CA 1
ATOM 859 C C . GLU A 1 101 ? 2.025 -14.234 -13.621 1.00 93.50 101 GLU A C 1
ATOM 861 O O . GLU A 1 101 ? 2.407 -13.372 -12.818 1.00 93.50 101 GLU A O 1
ATOM 866 N N . ARG A 1 102 ? 2.860 -14.760 -14.531 1.00 92.44 102 ARG A N 1
ATOM 867 C CA . ARG A 1 102 ? 4.234 -14.279 -14.743 1.00 92.44 102 ARG A CA 1
ATOM 868 C C . ARG A 1 102 ? 4.232 -13.019 -15.596 1.00 92.44 102 ARG A C 1
ATOM 870 O O . ARG A 1 102 ? 3.787 -13.036 -16.737 1.00 92.44 102 ARG A O 1
ATOM 877 N N . VAL A 1 103 ? 4.829 -11.959 -15.067 1.00 89.75 103 VAL A N 1
ATOM 878 C CA . VAL A 1 103 ? 4.924 -10.669 -15.743 1.00 89.75 103 VAL A CA 1
ATOM 879 C C . VAL A 1 103 ? 6.280 -10.536 -16.431 1.00 89.75 103 VAL A C 1
ATOM 881 O O . VAL A 1 103 ? 7.334 -10.719 -15.817 1.00 89.75 103 VAL A O 1
ATOM 884 N N . SER A 1 104 ? 6.259 -10.171 -17.710 1.00 84.38 104 SER A N 1
ATOM 885 C CA . SER A 1 104 ? 7.445 -9.714 -18.431 1.00 84.38 104 SER A CA 1
ATOM 886 C C . SER A 1 104 ? 7.567 -8.197 -18.323 1.00 84.38 104 SER A C 1
ATOM 888 O O . SER A 1 104 ? 6.646 -7.471 -18.696 1.00 84.38 104 SER A O 1
ATOM 890 N N . PHE A 1 105 ? 8.712 -7.709 -17.866 1.00 77.00 105 PHE A N 1
ATOM 891 C CA . PHE A 1 105 ? 9.064 -6.293 -17.911 1.00 77.00 105 PHE A CA 1
ATO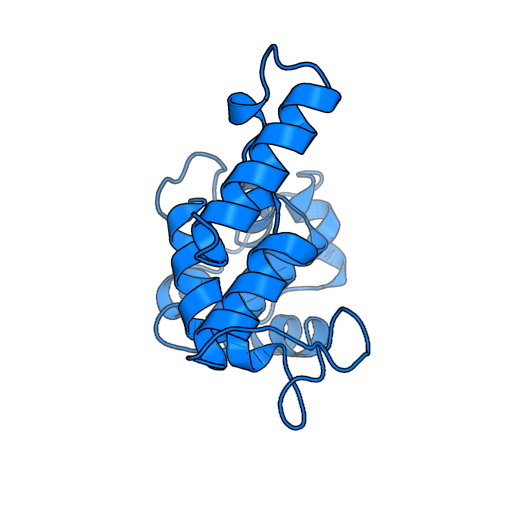M 892 C C . PHE A 1 105 ? 10.468 -6.153 -18.495 1.00 77.00 105 PHE A C 1
ATOM 894 O O . PHE A 1 105 ? 11.355 -6.938 -18.175 1.00 77.00 105 PHE A O 1
ATOM 901 N N . SER A 1 106 ? 10.653 -5.160 -19.363 1.00 66.50 106 SER A N 1
ATOM 902 C CA . SER A 1 106 ? 11.886 -4.888 -20.115 1.00 66.50 106 SER A CA 1
ATOM 903 C C . SER A 1 106 ? 12.961 -4.150 -19.303 1.00 66.50 106 SER A C 1
ATOM 905 O O . SER A 1 106 ? 13.902 -3.610 -19.877 1.00 66.50 106 SER A O 1
ATOM 907 N N . ALA A 1 107 ? 12.822 -4.087 -17.978 1.00 66.88 107 ALA A N 1
ATOM 908 C CA . ALA A 1 107 ? 13.730 -3.332 -17.122 1.00 66.88 107 ALA A CA 1
ATOM 909 C C . ALA A 1 107 ? 15.061 -4.075 -16.915 1.00 66.88 107 ALA A C 1
ATOM 911 O O . ALA A 1 107 ? 15.062 -5.266 -16.607 1.00 66.88 107 ALA A O 1
ATOM 912 N N . GLU A 1 108 ? 16.179 -3.347 -17.012 1.00 74.56 108 GLU A N 1
ATOM 913 C CA . GLU A 1 108 ? 17.519 -3.863 -16.683 1.00 74.56 108 GLU A CA 1
ATOM 914 C C . GLU A 1 108 ? 17.639 -4.263 -15.204 1.00 74.56 108 GLU A C 1
ATOM 916 O O . GLU A 1 108 ? 18.324 -5.228 -14.876 1.00 74.56 108 GLU A O 1
ATOM 921 N N . ASP A 1 109 ? 16.937 -3.550 -14.316 1.00 83.94 109 ASP A N 1
ATOM 922 C CA . ASP A 1 109 ? 16.799 -3.889 -12.900 1.00 83.94 109 ASP A CA 1
ATOM 923 C C . ASP A 1 109 ? 15.457 -4.611 -12.647 1.00 83.94 109 ASP A C 1
ATOM 925 O O . ASP A 1 109 ? 14.392 -3.977 -12.717 1.00 83.94 109 ASP A O 1
ATOM 929 N N . PRO A 1 110 ? 15.470 -5.917 -12.304 1.00 88.62 110 PRO A N 1
ATOM 930 C CA . PRO A 1 110 ? 14.257 -6.672 -12.005 1.00 88.62 110 PRO A CA 1
ATOM 931 C C . PRO A 1 110 ? 13.440 -6.096 -10.844 1.00 88.62 110 PRO A C 1
ATOM 933 O O . PRO A 1 110 ? 12.211 -6.143 -10.887 1.00 88.62 110 PRO A O 1
ATOM 936 N N . HIS A 1 111 ? 14.091 -5.548 -9.814 1.00 91.00 111 HIS A N 1
ATOM 937 C CA . HIS A 1 111 ? 13.400 -4.959 -8.667 1.00 91.00 111 HIS A CA 1
ATOM 938 C C . HIS A 1 111 ? 12.627 -3.708 -9.093 1.00 91.00 111 HIS A C 1
ATOM 940 O O . HIS A 1 111 ? 11.436 -3.559 -8.797 1.00 91.00 111 HIS A O 1
ATOM 946 N N . PHE A 1 112 ? 13.274 -2.837 -9.868 1.00 89.50 112 PHE A N 1
ATOM 947 C CA . PHE A 1 112 ? 12.613 -1.668 -10.434 1.00 89.50 112 PHE A CA 1
ATOM 948 C C . PHE A 1 112 ? 11.489 -2.049 -11.409 1.00 89.50 112 PHE A C 1
ATOM 950 O O . PHE A 1 112 ? 10.422 -1.437 -11.374 1.00 89.50 112 PHE A O 1
ATOM 957 N N . GLY A 1 113 ? 11.667 -3.100 -12.218 1.00 89.19 113 GLY A N 1
ATOM 958 C CA . GLY A 1 113 ? 10.619 -3.638 -13.091 1.00 89.19 113 GLY A CA 1
ATOM 959 C C . GLY A 1 113 ? 9.375 -4.105 -12.326 1.00 89.19 113 GLY A C 1
ATOM 960 O O . GLY A 1 113 ? 8.247 -3.769 -12.698 1.00 89.19 113 GLY A O 1
ATOM 961 N N . ARG A 1 114 ? 9.567 -4.795 -11.195 1.00 92.88 114 ARG A N 1
ATOM 962 C CA . ARG A 1 114 ? 8.487 -5.185 -10.272 1.00 92.88 114 ARG A CA 1
ATOM 963 C C . ARG A 1 114 ? 7.788 -3.973 -9.673 1.00 92.88 114 ARG A C 1
ATOM 965 O O . ARG A 1 114 ? 6.560 -3.901 -9.708 1.00 92.88 114 ARG A O 1
ATOM 972 N N . TYR A 1 115 ? 8.550 -3.003 -9.164 1.00 93.62 115 TYR A N 1
ATOM 973 C CA . TYR A 1 115 ? 7.997 -1.742 -8.665 1.00 93.62 115 TYR A CA 1
ATOM 974 C C . TYR A 1 115 ? 7.148 -1.049 -9.736 1.00 93.62 115 TYR A C 1
ATOM 976 O O . TYR A 1 115 ? 6.024 -0.625 -9.460 1.00 93.62 115 TYR A O 1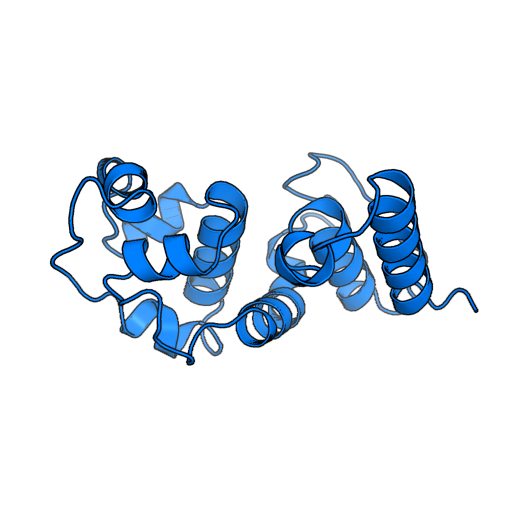
ATOM 984 N N . LEU A 1 116 ? 7.662 -0.975 -10.964 1.00 88.94 116 LEU A N 1
ATOM 985 C CA . LEU A 1 116 ? 6.990 -0.336 -12.082 1.00 88.94 116 LEU A CA 1
ATOM 986 C C . LEU A 1 116 ? 5.673 -1.030 -12.428 1.00 88.94 116 LEU A C 1
ATOM 988 O O . LEU A 1 116 ? 4.641 -0.369 -12.572 1.00 88.94 116 LEU A O 1
ATOM 992 N N . HIS A 1 117 ? 5.682 -2.360 -12.511 1.00 91.06 117 HIS A N 1
ATOM 993 C CA . HIS A 1 117 ? 4.469 -3.142 -12.713 1.00 91.06 117 HIS A CA 1
ATOM 994 C C . HIS A 1 117 ? 3.438 -2.865 -11.608 1.00 91.06 117 HIS A C 1
ATOM 996 O O . HIS A 1 117 ? 2.292 -2.520 -11.907 1.00 91.06 117 HIS A O 1
ATOM 1002 N N . LEU A 1 118 ? 3.852 -2.922 -10.337 1.00 93.69 118 LEU A N 1
ATOM 1003 C CA . LEU A 1 118 ? 2.965 -2.673 -9.202 1.00 93.69 118 LEU A CA 1
ATOM 1004 C C . LEU A 1 118 ? 2.377 -1.262 -9.236 1.00 93.69 118 LEU A C 1
ATOM 1006 O O . LEU A 1 118 ? 1.164 -1.104 -9.129 1.00 93.69 118 LEU A O 1
ATOM 1010 N N . VAL A 1 119 ? 3.206 -0.231 -9.404 1.00 90.62 119 VAL A N 1
ATOM 1011 C CA . VAL A 1 119 ? 2.755 1.165 -9.324 1.00 90.62 119 VAL A CA 1
ATOM 1012 C C . VAL A 1 119 ? 1.839 1.554 -10.488 1.00 90.62 119 VAL A C 1
ATOM 1014 O O . VAL A 1 119 ? 0.978 2.415 -10.337 1.00 90.62 119 VAL A O 1
ATOM 1017 N N . THR A 1 120 ? 1.981 0.904 -11.645 1.00 87.06 120 THR A N 1
ATOM 1018 C CA . THR A 1 120 ? 1.184 1.207 -12.846 1.00 87.06 120 THR A CA 1
ATOM 1019 C C . THR A 1 120 ? -0.073 0.354 -12.992 1.00 87.06 120 THR A C 1
ATOM 1021 O O . THR A 1 120 ? -1.007 0.799 -13.671 1.00 87.06 120 THR A O 1
ATOM 1024 N N . THR A 1 121 ? -0.101 -0.828 -12.371 1.00 89.50 121 THR A N 1
ATOM 1025 C CA . THR A 1 121 ? -1.177 -1.824 -12.522 1.00 89.50 121 THR A CA 1
ATOM 1026 C C . THR A 1 121 ? -2.023 -1.953 -11.259 1.00 89.50 121 THR A C 1
ATOM 1028 O O . THR A 1 121 ? -3.247 -1.970 -11.344 1.00 89.50 121 THR A O 1
ATOM 1031 N N . HIS A 1 122 ? -1.393 -1.983 -10.083 1.00 92.56 122 HIS A N 1
ATOM 1032 C CA . HIS A 1 122 ? -2.066 -2.274 -8.809 1.00 92.56 122 HIS A CA 1
ATOM 1033 C C . HIS A 1 122 ? -2.139 -1.077 -7.861 1.00 92.56 122 HIS A C 1
ATOM 1035 O O . HIS A 1 122 ? -3.031 -1.017 -7.019 1.00 92.56 122 HIS A O 1
ATOM 1041 N N . PHE A 1 123 ? -1.238 -0.105 -8.017 1.00 93.19 123 PHE A N 1
ATOM 1042 C CA . PHE A 1 123 ? -1.220 1.125 -7.226 1.00 93.19 123 PHE A CA 1
ATOM 1043 C C . PHE A 1 123 ? -1.283 2.412 -8.073 1.00 93.19 123 PHE A C 1
ATOM 1045 O O . PHE A 1 123 ? -0.556 3.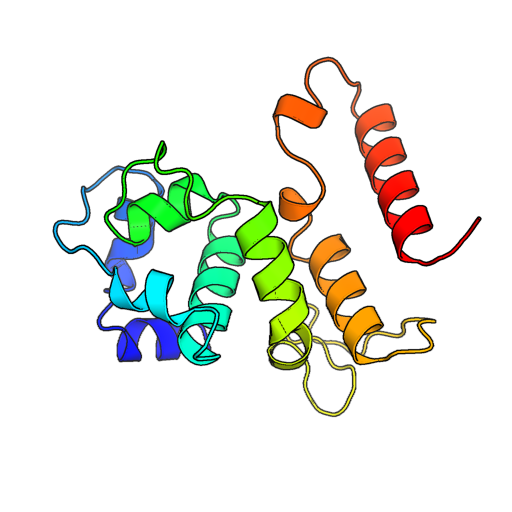369 -7.771 1.00 93.19 123 PHE A O 1
ATOM 1052 N N . PRO A 1 124 ? -2.140 2.502 -9.114 1.00 85.94 124 PRO A N 1
ATOM 1053 C CA . PRO A 1 124 ? -2.186 3.676 -9.985 1.00 85.94 124 PRO A CA 1
ATOM 1054 C C . PRO A 1 124 ? -2.465 4.978 -9.217 1.00 85.94 124 PRO A C 1
ATOM 1056 O O . PRO A 1 124 ? -1.900 6.017 -9.555 1.00 85.94 124 PRO A O 1
ATOM 1059 N N . GLN A 1 125 ? -3.233 4.930 -8.123 1.00 86.12 125 GLN A N 1
ATOM 1060 C CA . GLN A 1 125 ? -3.516 6.044 -7.208 1.00 86.12 125 GLN A CA 1
ATOM 1061 C C . GLN A 1 125 ? -2.266 6.696 -6.585 1.00 86.12 125 GLN A C 1
ATOM 1063 O O . GLN A 1 125 ? -2.339 7.793 -6.021 1.00 86.12 125 GLN A O 1
ATOM 1068 N N . LEU A 1 126 ? -1.102 6.043 -6.666 1.00 88.69 126 LEU A N 1
ATOM 1069 C CA . LEU A 1 126 ? 0.176 6.604 -6.231 1.00 88.69 126 LEU A CA 1
ATOM 1070 C C . LEU A 1 126 ? 0.855 7.474 -7.292 1.00 88.69 126 LEU A C 1
ATOM 1072 O O . LEU A 1 126 ? 1.626 8.371 -6.935 1.00 88.69 126 LEU A O 1
ATOM 1076 N N . LEU A 1 127 ? 0.561 7.261 -8.573 1.00 79.69 127 LEU A N 1
ATOM 1077 C CA . LEU A 1 127 ? 1.084 8.079 -9.673 1.00 79.69 127 LEU A CA 1
ATOM 1078 C C . LEU A 1 127 ? 0.299 9.385 -9.817 1.00 79.69 127 LEU A C 1
ATOM 1080 O O . LEU A 1 127 ? 0.856 10.437 -10.115 1.00 79.69 127 LEU A O 1
ATOM 1084 N N . ILE A 1 128 ? -1.002 9.306 -9.570 1.00 70.44 128 ILE A N 1
ATOM 1085 C CA . ILE A 1 128 ? -2.015 10.276 -9.987 1.00 70.44 128 ILE A CA 1
ATOM 1086 C C . ILE A 1 128 ? -3.084 10.398 -8.898 1.00 70.44 128 ILE A C 1
ATOM 1088 O O . ILE A 1 128 ? -3.532 9.415 -8.320 1.00 70.44 128 ILE A O 1
ATOM 1092 N N . GLY A 1 129 ? -3.489 11.616 -8.565 1.00 64.88 129 GLY A N 1
ATOM 1093 C CA . GLY A 1 129 ? -4.501 11.896 -7.548 1.00 64.88 129 GLY A CA 1
ATOM 1094 C C . GLY A 1 129 ? -5.741 12.518 -8.168 1.00 64.88 129 GLY A C 1
ATOM 1095 O O . GLY A 1 129 ? -5.697 13.042 -9.275 1.00 64.88 129 GLY A O 1
ATOM 1096 N N . LYS A 1 130 ? -6.856 12.544 -7.430 1.00 61.62 130 LYS A N 1
ATOM 1097 C CA . LYS A 1 130 ? -8.107 13.164 -7.914 1.00 61.62 130 LYS A CA 1
ATOM 1098 C C . LYS A 1 130 ? -7.940 14.614 -8.388 1.00 61.62 130 LYS A C 1
ATOM 1100 O O . LYS A 1 130 ? -8.614 15.026 -9.322 1.00 61.62 130 LYS A O 1
ATOM 1105 N N . LEU A 1 131 ? -7.054 15.383 -7.754 1.00 61.47 131 LEU A N 1
ATOM 1106 C CA . LEU A 1 131 ? -6.778 16.766 -8.154 1.00 61.47 131 LEU A CA 1
ATOM 1107 C C . LEU A 1 131 ? -5.966 16.852 -9.452 1.00 61.47 131 LEU A C 1
ATOM 1109 O O . LEU A 1 131 ? -6.128 17.815 -10.190 1.00 61.47 131 LEU A O 1
ATOM 1113 N N . ASP A 1 132 ? -5.164 15.832 -9.763 1.00 63.25 132 ASP A N 1
ATOM 1114 C CA . ASP A 1 132 ? -4.333 15.782 -10.970 1.00 63.25 132 ASP A CA 1
ATOM 1115 C C . ASP A 1 132 ? -5.162 15.587 -12.255 1.00 63.25 132 ASP A C 1
ATOM 1117 O O . ASP A 1 132 ? -4.632 15.801 -13.349 1.00 63.25 132 ASP A O 1
ATOM 1121 N N . TYR A 1 133 ? -6.441 15.213 -12.105 1.00 61.78 133 TYR A N 1
ATOM 1122 C CA . TYR A 1 133 ? -7.447 15.058 -13.166 1.00 61.78 133 TYR A CA 1
ATOM 1123 C C . TYR A 1 133 ? -8.531 16.122 -13.168 1.00 61.78 133 TYR A C 1
ATOM 1125 O O . TYR A 1 133 ? -9.437 16.076 -13.999 1.00 61.78 133 TYR A O 1
ATOM 1133 N N . ARG A 1 134 ? -8.498 17.064 -12.225 1.00 63.72 134 ARG A N 1
ATOM 1134 C CA . ARG A 1 134 ? -9.562 18.055 -12.120 1.00 63.72 134 ARG A CA 1
ATOM 1135 C C . ARG A 1 134 ? -9.593 18.893 -13.402 1.00 63.72 134 ARG A C 1
ATOM 1137 O O . ARG A 1 134 ? -8.635 19.596 -13.697 1.00 63.72 134 ARG A O 1
ATOM 1144 N N . GLY A 1 135 ? -10.696 18.805 -14.144 1.00 65.88 135 GLY A N 1
ATOM 1145 C CA . GLY A 1 135 ? -10.868 19.503 -15.422 1.00 65.88 135 GLY A CA 1
ATOM 1146 C C . GLY A 1 135 ? -10.238 18.808 -16.636 1.00 65.88 135 GLY A C 1
ATOM 1147 O O . GLY A 1 135 ? -10.245 19.393 -17.715 1.00 65.88 135 GLY A O 1
ATOM 1148 N N . LEU A 1 136 ? -9.707 17.587 -16.495 1.00 74.12 136 LEU A N 1
ATOM 1149 C CA . LEU A 1 136 ? -9.292 16.767 -17.636 1.00 74.12 136 LEU A CA 1
ATOM 1150 C C . LEU A 1 136 ? -10.465 15.918 -18.138 1.00 74.12 136 LEU A C 1
ATOM 1152 O O . LEU A 1 136 ? -11.243 15.398 -17.339 1.00 74.12 136 LEU A O 1
ATOM 1156 N N . SER A 1 137 ? -10.565 15.761 -19.461 1.00 77.81 137 SER A N 1
ATOM 1157 C CA . SER A 1 137 ? -11.391 14.714 -20.065 1.00 77.81 137 SER A CA 1
ATOM 1158 C C . SER A 1 137 ? -10.795 13.334 -19.778 1.00 77.81 137 SER A C 1
ATOM 1160 O O . SER A 1 137 ? -9.609 13.210 -19.454 1.00 77.81 137 SER A O 1
ATOM 1162 N N . GLU A 1 138 ? -11.612 12.293 -19.917 1.00 70.81 138 GLU A N 1
ATOM 1163 C CA . GLU A 1 138 ? -11.199 10.903 -19.705 1.00 70.81 138 GLU A CA 1
ATOM 1164 C C . GLU A 1 138 ? -10.016 10.510 -20.608 1.00 70.81 138 GLU A C 1
ATOM 1166 O O . GLU A 1 138 ? -9.013 9.992 -20.117 1.00 70.81 138 GLU A O 1
ATOM 1171 N N . ASP A 1 139 ? -10.042 10.904 -21.883 1.00 76.19 139 ASP A N 1
ATOM 1172 C CA . ASP A 1 139 ? -8.938 10.663 -22.823 1.00 76.19 139 ASP A CA 1
ATOM 1173 C C . ASP A 1 139 ? -7.622 11.313 -22.373 1.00 76.19 139 ASP A C 1
ATOM 1175 O O . ASP A 1 139 ? -6.570 10.674 -22.376 1.00 76.19 139 ASP A O 1
ATOM 1179 N N . ARG A 1 140 ? -7.666 12.565 -21.894 1.00 70.62 140 ARG A N 1
ATOM 1180 C CA . ARG A 1 140 ? -6.473 13.267 -21.387 1.00 70.62 140 ARG A CA 1
ATOM 1181 C C . ARG A 1 140 ? -5.953 12.666 -20.087 1.00 70.62 140 ARG A C 1
ATOM 1183 O O . ARG A 1 140 ? -4.749 12.693 -19.826 1.00 70.62 140 ARG A O 1
ATOM 1190 N N . ALA A 1 141 ? -6.843 12.131 -19.256 1.00 70.50 141 ALA A N 1
ATOM 1191 C CA . ALA A 1 141 ? -6.454 11.393 -18.064 1.00 70.50 141 ALA A CA 1
ATOM 1192 C C . ALA A 1 141 ? -5.692 10.108 -18.436 1.00 70.50 141 ALA A C 1
ATOM 1194 O O . ALA A 1 141 ? -4.631 9.830 -17.869 1.00 70.50 141 ALA A O 1
ATOM 1195 N N . ILE A 1 142 ? -6.187 9.379 -19.441 1.00 71.56 142 ILE A N 1
ATOM 1196 C CA . ILE A 1 142 ? -5.554 8.175 -19.991 1.00 71.56 142 ILE A CA 1
ATOM 1197 C C . ILE A 1 142 ? -4.204 8.509 -20.642 1.00 71.56 142 ILE A C 1
ATOM 1199 O O . ILE A 1 142 ? -3.220 7.813 -20.395 1.00 71.56 142 ILE A O 1
ATOM 1203 N N . GLU A 1 143 ? -4.108 9.586 -21.424 1.00 76.81 143 GLU A N 1
ATOM 1204 C CA . GLU A 1 143 ? -2.841 10.044 -22.010 1.00 76.81 143 GLU A CA 1
ATOM 1205 C C . GLU A 1 143 ? -1.808 10.408 -20.944 1.00 76.81 143 GLU A C 1
ATOM 1207 O O . GLU A 1 143 ? -0.649 10.008 -21.048 1.00 76.81 143 GLU A O 1
ATOM 1212 N N . LYS A 1 144 ? -2.217 11.109 -19.881 1.00 73.25 144 LYS A N 1
ATOM 1213 C CA . LYS A 1 144 ? -1.332 11.455 -18.761 1.00 73.25 144 LYS A CA 1
ATOM 1214 C C . LYS A 1 144 ? -0.817 10.204 -18.047 1.00 73.25 144 LYS A C 1
ATOM 1216 O O . LYS A 1 144 ? 0.370 10.124 -17.736 1.00 73.25 144 LYS A O 1
ATOM 1221 N N . LEU A 1 145 ? -1.676 9.204 -17.846 1.00 69.12 145 LEU A N 1
ATOM 1222 C CA . LEU A 1 145 ? -1.279 7.891 -17.333 1.00 69.12 145 LEU A CA 1
ATOM 1223 C C . LEU A 1 145 ? -0.290 7.178 -18.256 1.00 69.12 145 LEU A C 1
ATOM 1225 O O . LEU A 1 145 ? 0.717 6.658 -17.782 1.00 69.12 145 LEU A O 1
ATOM 1229 N N . ARG A 1 146 ? -0.553 7.165 -19.567 1.00 68.69 146 ARG A N 1
ATOM 1230 C CA . ARG A 1 146 ? 0.337 6.563 -20.572 1.00 68.69 146 ARG A CA 1
ATOM 1231 C C . ARG A 1 146 ? 1.688 7.275 -20.631 1.00 68.69 146 ARG A C 1
ATOM 1233 O O . ARG A 1 146 ? 2.710 6.607 -20.690 1.00 68.69 146 ARG A O 1
ATOM 1240 N N . SER A 1 147 ? 1.704 8.602 -20.562 1.00 72.38 147 SER A N 1
ATOM 1241 C CA . SER A 1 147 ? 2.927 9.411 -20.542 1.00 72.38 147 SER A CA 1
ATOM 1242 C C . SER A 1 147 ? 3.767 9.136 -19.293 1.00 72.38 147 SER A C 1
ATOM 1244 O O . SER A 1 147 ? 4.967 8.895 -19.397 1.00 72.38 147 SER A O 1
ATOM 1246 N N . LEU A 1 148 ? 3.135 9.053 -18.117 1.00 69.19 148 LEU A N 1
ATOM 1247 C CA . LEU A 1 148 ? 3.823 8.644 -16.891 1.00 69.19 148 LEU A CA 1
ATOM 1248 C C . LEU A 1 148 ? 4.373 7.218 -17.005 1.00 69.19 148 LEU A C 1
ATOM 1250 O O . LEU A 1 148 ? 5.517 6.985 -16.627 1.00 69.19 148 LEU A O 1
ATOM 1254 N N . ARG A 1 149 ? 3.604 6.275 -17.567 1.00 64.38 149 ARG A N 1
ATOM 1255 C CA . ARG A 1 149 ? 4.084 4.909 -17.838 1.00 64.38 149 ARG A CA 1
ATOM 1256 C C . ARG A 1 149 ? 5.331 4.919 -18.725 1.00 64.38 149 ARG A C 1
ATOM 1258 O O . ARG A 1 149 ? 6.317 4.311 -18.332 1.00 64.38 149 ARG A O 1
ATOM 1265 N N . LYS A 1 150 ? 5.323 5.660 -19.838 1.00 65.19 150 LYS A N 1
ATOM 1266 C CA . LYS A 1 150 ? 6.488 5.814 -20.731 1.00 65.19 150 LYS A CA 1
ATOM 1267 C C . LYS A 1 150 ? 7.702 6.396 -20.010 1.00 65.19 150 LYS A C 1
ATOM 1269 O O . LYS A 1 150 ? 8.783 5.820 -20.071 1.00 65.19 150 LYS A O 1
ATOM 1274 N N . TYR A 1 151 ? 7.498 7.477 -19.253 1.00 65.56 151 TYR A N 1
ATOM 1275 C CA . TYR A 1 151 ? 8.551 8.112 -18.459 1.00 65.56 151 TYR A CA 1
ATOM 1276 C C . TYR A 1 151 ? 9.225 7.124 -17.499 1.00 65.56 151 TYR A C 1
ATOM 1278 O O . TYR A 1 151 ? 10.449 7.104 -17.397 1.00 65.56 151 TYR A O 1
ATOM 1286 N N . PHE A 1 152 ? 8.443 6.279 -16.823 1.00 57.84 152 PHE A N 1
ATOM 1287 C CA . PHE A 1 152 ? 8.991 5.282 -15.906 1.00 57.84 152 PHE A CA 1
ATOM 1288 C C . PHE A 1 152 ? 9.522 4.011 -16.596 1.00 57.84 152 PHE A C 1
ATOM 1290 O O . PHE A 1 152 ? 10.372 3.345 -16.015 1.00 57.84 152 PHE A O 1
ATOM 1297 N N . MET A 1 153 ? 9.068 3.682 -17.810 1.00 56.72 153 MET A N 1
ATOM 1298 C CA . MET A 1 153 ? 9.615 2.590 -18.636 1.00 56.72 153 MET A CA 1
ATOM 1299 C C . MET A 1 153 ? 10.910 2.976 -19.371 1.00 56.72 153 MET A C 1
ATOM 1301 O O . MET A 1 153 ? 11.532 2.118 -19.986 1.00 56.72 153 MET A O 1
ATOM 1305 N N . GLY A 1 154 ? 11.332 4.245 -19.314 1.00 54.59 154 GLY A N 1
ATOM 1306 C CA . GLY A 1 154 ? 12.530 4.726 -20.010 1.00 54.59 154 GLY A CA 1
ATOM 1307 C C . GLY A 1 154 ? 12.345 4.926 -21.520 1.00 54.59 154 GLY A C 1
ATOM 1308 O O . GLY A 1 154 ? 13.316 5.198 -22.220 1.00 54.59 154 GLY A O 1
ATOM 1309 N N . GLU A 1 155 ? 11.113 4.836 -22.023 1.00 52.09 155 GLU A N 1
ATOM 1310 C CA . GLU A 1 155 ? 10.775 5.109 -23.421 1.00 52.09 155 GLU A CA 1
ATOM 1311 C C . GLU A 1 155 ? 10.741 6.632 -23.634 1.00 52.09 155 GLU A C 1
ATOM 1313 O O . GLU A 1 155 ? 9.781 7.301 -23.234 1.00 52.09 155 GLU A O 1
ATOM 1318 N N . ARG A 1 156 ? 11.818 7.194 -24.198 1.00 47.12 156 ARG A N 1
ATOM 1319 C CA . ARG A 1 156 ? 11.877 8.592 -24.660 1.00 47.12 156 ARG A CA 1
ATOM 1320 C C . ARG A 1 156 ? 11.370 8.725 -26.087 1.00 47.12 156 ARG A C 1
ATOM 1322 O O . ARG A 1 156 ? 11.790 7.904 -26.929 1.00 47.12 156 ARG A O 1
#

Solvent-accessible surface area (backbone atoms only — not comparable to full-atom values): 8927 Å² total; per-residue (Å²): 109,66,65,60,47,30,57,78,65,72,44,64,70,94,48,40,61,37,16,39,73,60,78,40,80,46,90,56,68,47,55,66,44,71,70,36,20,90,80,37,65,66,37,27,51,42,55,49,47,47,33,52,78,61,66,30,61,50,26,43,30,22,52,37,38,40,64,67,83,55,72,88,63,42,54,65,51,52,48,54,44,43,54,78,49,25,65,79,51,38,45,97,80,45,27,30,71,86,77,73,44,75,60,88,64,94,46,93,48,63,62,59,31,44,23,50,52,41,41,68,72,66,35,44,66,55,79,49,50,78,75,80,43,65,91,52,55,71,68,56,47,51,49,53,52,50,50,51,50,31,62,74,71,69,6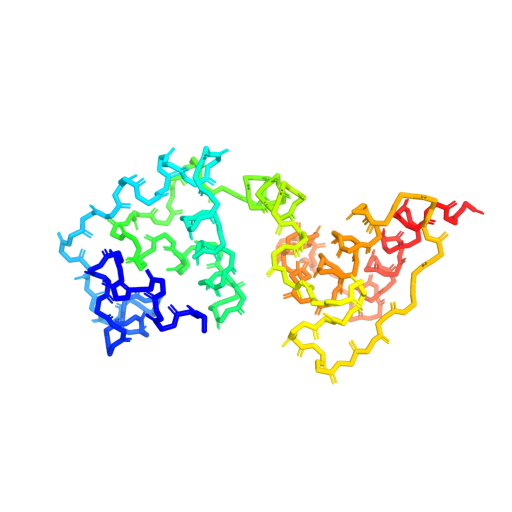0,125

Sequence (156 aa):
MLQTLCEEAGLPLDKLEDYAFGREKNPIRYEWVATKAKREWKQGVLMLLLLYFFDKVARVKRILGYKDNIPRYDRKFFRDLLLQYADRFFLDGNYCIFCDERVSFSAEDPHFGRYLHLVTTHFPQLLIGKLDYRGLSEDRAIEKLRSLRKYFMGER

pLDDT: mean 85.75, std 11.4, range [47.12, 97.56]

Mean predicted aligned error: 6.8 Å

Foldseek 3Di:
DLVVLCVVLVQPPVCLVCQLVVVDADPAASVVLLVCLVPDVSSLVNLLVSCLVSVDQQSSQSSRRHHSPDPSRDLVNNLSSLLVNLCVQDDPQQCGVVVNGRDDAPDPDSSLRSSLCCCLPRVVCSVAPPVNCVPPDPVVVVVVSVVVSCVSSVND

Radius of gyration: 16.27 Å; Cα contacts (8 Å, |Δi|>4): 169; chai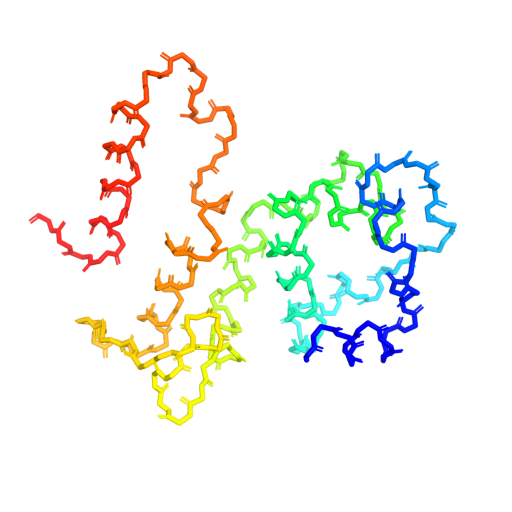ns: 1; bounding box: 36×37×44 Å

Secondary structure (DSSP, 8-state):
-HHHHHHHTT--GGGHHHHHHTSS---S--HHHHHHTTT-HHHHHHHHHHHHHH--HHHHHHHTT--TT-TTS-HHHHHHHHHHTGGGGEETTTEETTTTEEPP---SSHHHHHHHHHHHHT-GGGT--GGGGTT--HHHHHHHHHHHHHHHHT--